Protein AF-A0A7W7LIC6-F1 (afdb_monomer_lite)

pLDDT: mean 72.01, std 17.62, range [39.7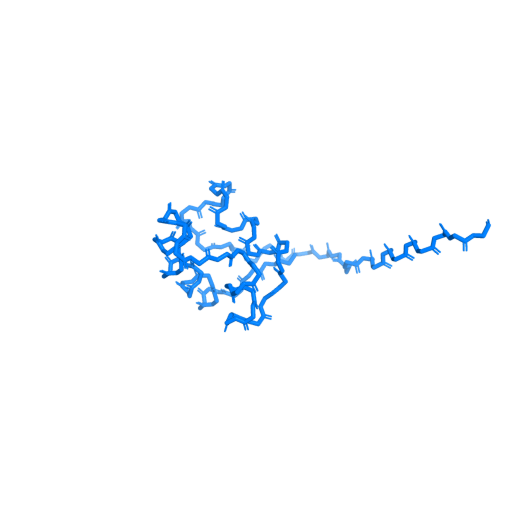2, 91.12]

Radius of gyration: 14.3 Å; chains: 1; bounding box: 35×20×40 Å

Secondary structure (DSSP, 8-state):
-PPPHHHHHHHHHHHHHHHTTSS-HHHHHHHTT--HHHHHHHHSS-S-SS--------------------

Sequence (70 aa):
MVLDPHRWLELRRFRGLYESGAMSLREIAKETGLNRRTVAKYLSGETPVTPPRRAPNGQPYRRMVMRSRR

Structure (mmCIF, N/CA/C/O backbone):
data_AF-A0A7W7LIC6-F1
#
_entry.id   AF-A0A7W7LIC6-F1
#
loop_
_atom_site.group_PDB
_atom_site.id
_atom_site.type_symbol
_atom_site.label_atom_id
_atom_site.label_alt_id
_atom_site.label_comp_id
_atom_site.label_asym_id
_atom_site.label_entity_id
_atom_site.label_seq_id
_atom_site.pdbx_PDB_ins_code
_atom_site.Cartn_x
_atom_site.Cartn_y
_atom_site.Cartn_z
_atom_site.occupancy
_atom_site.B_iso_or_equiv
_atom_site.auth_seq_id
_atom_site.auth_comp_id
_atom_site.auth_asym_id
_atom_site.auth_atom_id
_atom_site.pdbx_PDB_model_num
ATOM 1 N N . MET A 1 1 ? 11.557 -3.420 -6.776 1.00 56.66 1 MET A N 1
ATOM 2 C CA . MET A 1 1 ? 10.383 -4.237 -7.155 1.00 56.66 1 MET A CA 1
ATOM 3 C C . MET A 1 1 ? 9.403 -3.349 -7.888 1.00 56.66 1 MET A C 1
ATOM 5 O O . MET A 1 1 ? 9.024 -2.321 -7.342 1.00 56.66 1 MET A O 1
ATOM 9 N N . VAL A 1 2 ? 9.052 -3.723 -9.114 1.00 63.56 2 VAL A N 1
ATOM 10 C CA . VAL A 1 2 ? 7.961 -3.094 -9.862 1.00 63.56 2 VAL A CA 1
ATOM 11 C C . VAL A 1 2 ? 6.677 -3.801 -9.442 1.00 63.56 2 VAL A C 1
ATOM 13 O O . VAL A 1 2 ? 6.621 -5.030 -9.506 1.00 63.56 2 VAL A O 1
ATOM 16 N N . LEU A 1 3 ? 5.717 -3.045 -8.907 1.00 73.38 3 LEU A N 1
ATOM 17 C CA . LEU A 1 3 ? 4.436 -3.581 -8.455 1.00 73.38 3 LEU A CA 1
ATOM 18 C C . LEU A 1 3 ? 3.596 -4.011 -9.661 1.00 73.38 3 LEU A C 1
ATOM 20 O O . LEU A 1 3 ? 3.607 -3.343 -10.692 1.00 73.38 3 LEU A O 1
ATOM 24 N N . ASP A 1 4 ? 2.888 -5.127 -9.519 1.00 80.06 4 ASP A N 1
ATOM 25 C CA . ASP A 1 4 ? 1.925 -5.577 -10.517 1.00 80.06 4 ASP A CA 1
ATOM 26 C C . ASP A 1 4 ? 0.801 -4.530 -10.708 1.00 80.06 4 ASP A C 1
ATOM 28 O O . ASP A 1 4 ? 0.341 -3.963 -9.708 1.00 80.06 4 ASP A O 1
ATOM 32 N N . PRO A 1 5 ? 0.347 -4.256 -11.946 1.00 78.69 5 PRO A N 1
ATOM 33 C CA . PRO A 1 5 ? -0.703 -3.273 -12.207 1.00 78.69 5 PRO A CA 1
ATOM 34 C C . PRO A 1 5 ? -2.014 -3.534 -11.453 1.00 78.69 5 PRO A C 1
ATOM 36 O O . PRO A 1 5 ? -2.626 -2.575 -10.982 1.00 78.69 5 PRO A O 1
ATOM 39 N N . HIS A 1 6 ? -2.427 -4.795 -11.267 1.00 81.94 6 HIS A N 1
ATOM 40 C CA . HIS A 1 6 ? -3.626 -5.108 -10.483 1.00 81.94 6 HIS A CA 1
ATOM 41 C C . HIS A 1 6 ? -3.419 -4.740 -9.017 1.00 81.94 6 HIS A C 1
ATOM 43 O O . HIS A 1 6 ? -4.237 -4.024 -8.445 1.00 81.94 6 HIS A O 1
ATOM 49 N N . ARG A 1 7 ? -2.281 -5.130 -8.430 1.00 82.25 7 ARG A N 1
ATOM 50 C CA . ARG A 1 7 ? -1.940 -4.792 -7.033 1.00 82.25 7 ARG A CA 1
ATOM 51 C C . ARG A 1 7 ? -1.840 -3.283 -6.800 1.00 82.25 7 ARG A C 1
ATOM 53 O O . ARG A 1 7 ? -2.137 -2.796 -5.712 1.00 82.25 7 ARG A O 1
ATOM 60 N N . TRP A 1 8 ? -1.420 -2.532 -7.815 1.00 81.19 8 TRP A N 1
ATOM 61 C CA . TRP A 1 8 ? -1.395 -1.073 -7.767 1.00 81.19 8 TRP A CA 1
ATOM 62 C C . TRP A 1 8 ? -2.803 -0.464 -7.726 1.00 81.19 8 TRP A C 1
ATOM 64 O O . TRP A 1 8 ? -3.045 0.444 -6.929 1.00 81.19 8 TRP A O 1
ATOM 74 N N . LEU A 1 9 ? -3.748 -0.985 -8.515 1.00 84.69 9 LEU A N 1
ATOM 75 C CA . LEU A 1 9 ? -5.151 -0.565 -8.441 1.00 84.69 9 LEU A CA 1
ATOM 76 C C . LEU A 1 9 ? -5.764 -0.878 -7.073 1.00 84.69 9 LEU A C 1
ATOM 78 O O . LEU A 1 9 ? -6.489 -0.044 -6.532 1.00 84.69 9 LEU A O 1
ATOM 82 N N . GLU A 1 10 ? -5.432 -2.027 -6.478 1.00 86.25 10 GLU A N 1
ATOM 83 C CA . GLU A 1 10 ? -5.904 -2.366 -5.132 1.00 86.25 10 GLU A CA 1
ATOM 84 C C . GLU A 1 10 ? -5.443 -1.345 -4.094 1.00 86.25 10 GLU A C 1
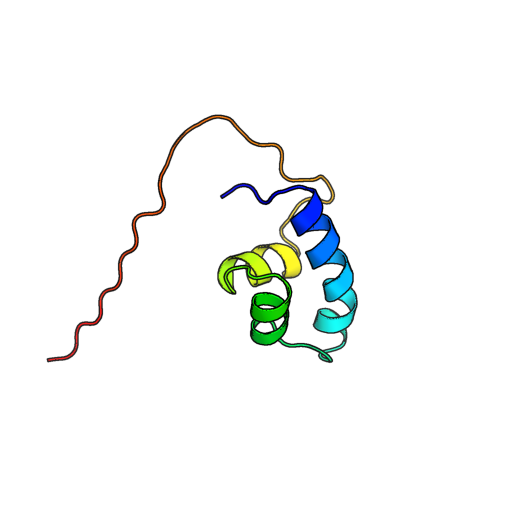ATOM 86 O O . GLU A 1 10 ? -6.270 -0.821 -3.352 1.00 86.25 10 GLU A O 1
ATOM 91 N N . LEU A 1 11 ? -4.156 -0.980 -4.095 1.00 85.81 11 LEU A N 1
ATOM 92 C CA . LEU A 1 11 ? -3.616 0.040 -3.190 1.00 85.81 11 LEU A CA 1
ATOM 93 C C . LEU A 1 11 ? -4.318 1.392 -3.327 1.00 85.81 11 LEU A C 1
ATOM 95 O O . LEU A 1 11 ? -4.524 2.076 -2.327 1.00 85.81 11 LEU A O 1
ATOM 99 N N . ARG A 1 12 ? -4.720 1.777 -4.544 1.00 83.62 12 ARG A N 1
ATOM 100 C CA . ARG A 1 12 ? -5.457 3.029 -4.761 1.00 83.62 12 ARG A CA 1
ATOM 101 C C . ARG A 1 12 ? -6.828 3.026 -4.090 1.00 83.62 12 ARG A C 1
ATOM 103 O O . ARG A 1 12 ? -7.253 4.085 -3.641 1.00 83.62 12 ARG A O 1
ATOM 110 N N . ARG A 1 13 ? -7.490 1.870 -3.964 1.00 86.19 13 ARG A N 1
ATOM 111 C CA . ARG A 1 13 ? -8.760 1.753 -3.221 1.00 86.19 13 ARG A CA 1
ATOM 112 C C . ARG A 1 13 ? -8.568 2.054 -1.734 1.00 86.19 13 ARG A C 1
ATOM 114 O O . ARG A 1 13 ? -9.385 2.745 -1.138 1.00 86.19 13 ARG A O 1
ATOM 121 N N . PHE A 1 14 ? -7.443 1.622 -1.164 1.00 88.19 14 PHE A N 1
ATOM 122 C CA . PHE A 1 14 ? -7.092 1.887 0.235 1.00 88.19 14 PHE A CA 1
ATOM 123 C C . PHE A 1 14 ? -6.583 3.307 0.492 1.00 88.19 14 PHE A C 1
ATOM 125 O O . PHE A 1 14 ? -6.441 3.696 1.648 1.00 88.19 14 PHE A O 1
ATOM 132 N N . ARG A 1 15 ? -6.319 4.105 -0.550 1.00 86.44 15 ARG A N 1
ATOM 133 C CA . ARG A 1 15 ? -5.790 5.461 -0.375 1.00 86.44 15 ARG A CA 1
ATOM 134 C C . ARG A 1 15 ? -6.754 6.368 0.386 1.00 86.44 15 ARG A C 1
ATOM 136 O O . ARG A 1 15 ? -6.316 7.031 1.316 1.00 86.44 15 ARG A O 1
ATOM 143 N N . GLY A 1 16 ? -8.045 6.334 0.055 1.00 85.56 16 GLY A N 1
ATOM 144 C CA . GLY A 1 16 ? -9.052 7.111 0.785 1.00 85.56 16 GLY A CA 1
ATOM 145 C C . GLY A 1 16 ? -9.157 6.701 2.258 1.00 85.56 16 GLY A C 1
ATOM 146 O O . GLY A 1 16 ? -9.259 7.559 3.125 1.00 85.56 16 GLY A O 1
ATOM 147 N N . LEU A 1 17 ? -9.042 5.398 2.544 1.00 87.69 17 LEU A N 1
ATOM 148 C CA . LEU A 1 17 ? -9.059 4.854 3.910 1.00 87.69 17 LEU A CA 1
ATOM 149 C C . LEU A 1 17 ? -7.803 5.225 4.712 1.00 87.69 17 LEU A C 1
ATOM 151 O O . LEU A 1 17 ? -7.862 5.398 5.927 1.00 87.69 17 LEU A O 1
ATOM 155 N N . TYR A 1 18 ? -6.661 5.328 4.036 1.00 87.94 18 TYR A N 1
ATOM 156 C CA . TYR A 1 18 ? -5.409 5.765 4.641 1.00 87.94 18 TYR A CA 1
ATOM 157 C C . TYR A 1 18 ? -5.410 7.272 4.923 1.00 87.94 18 TYR A C 1
ATOM 159 O O . TYR A 1 18 ? -5.039 7.687 6.017 1.00 87.94 18 TYR A O 1
ATOM 167 N N . GLU A 1 19 ? -5.849 8.086 3.959 1.00 85.38 19 GLU A N 1
ATOM 168 C CA . GLU A 1 19 ? -5.930 9.545 4.100 1.00 85.38 19 GLU A CA 1
ATOM 169 C C . GLU A 1 19 ? -6.960 9.964 5.159 1.00 85.38 19 GLU A C 1
ATOM 171 O O . GLU A 1 19 ? -6.719 10.918 5.894 1.00 85.38 19 GLU A O 1
ATOM 176 N N . SER A 1 20 ? -8.060 9.218 5.311 1.00 87.31 20 SER A N 1
ATOM 177 C CA . SER A 1 20 ? -9.032 9.439 6.390 1.00 87.31 20 SER A CA 1
ATOM 178 C C . SER A 1 20 ? -8.557 8.956 7.766 1.00 87.31 20 SER A C 1
ATOM 180 O O . SER A 1 20 ? -9.250 9.165 8.760 1.00 87.31 20 SER A O 1
ATOM 182 N N . GLY A 1 21 ? -7.413 8.265 7.837 1.00 87.00 21 GLY A N 1
ATOM 183 C CA . GLY A 1 21 ? -6.911 7.637 9.060 1.00 87.00 21 GLY A CA 1
ATOM 184 C C . GLY A 1 21 ? -7.721 6.424 9.531 1.00 87.00 21 GLY A C 1
ATOM 185 O O . GLY A 1 21 ? -7.421 5.879 10.590 1.00 87.00 21 GLY A O 1
ATOM 186 N N . ALA A 1 22 ? -8.715 5.974 8.757 1.00 90.19 22 ALA A N 1
ATOM 187 C CA . ALA A 1 22 ? -9.548 4.819 9.095 1.00 90.19 22 ALA A CA 1
ATOM 188 C C . ALA A 1 22 ? -8.772 3.493 9.048 1.00 90.19 22 ALA A C 1
ATOM 190 O O . ALA A 1 22 ? -9.182 2.520 9.676 1.00 90.19 22 ALA A O 1
ATOM 191 N N . MET A 1 23 ? -7.665 3.442 8.300 1.00 91.12 23 MET A N 1
ATOM 192 C CA . MET A 1 23 ? -6.853 2.237 8.153 1.00 91.12 23 MET A CA 1
ATOM 193 C C . MET A 1 23 ? -5.355 2.557 8.169 1.00 91.12 23 MET A C 1
ATOM 195 O O . MET A 1 23 ? -4.869 3.444 7.464 1.00 91.12 23 MET A O 1
ATOM 199 N N . SER A 1 24 ? -4.588 1.803 8.957 1.00 89.69 24 SER A N 1
ATOM 200 C CA . SER A 1 24 ? -3.141 1.984 9.074 1.00 89.69 24 SER A CA 1
ATOM 201 C C . SER A 1 24 ? -2.368 1.280 7.953 1.00 89.69 24 SER A C 1
ATOM 203 O O . SER A 1 24 ? -2.788 0.264 7.396 1.00 89.69 24 SER A O 1
ATOM 205 N N . LEU A 1 25 ? -1.133 1.731 7.695 1.00 89.44 25 LEU A N 1
ATOM 206 C CA . LEU A 1 25 ? -0.214 1.072 6.748 1.00 89.44 25 LEU A CA 1
ATOM 207 C C . LEU A 1 25 ? 0.007 -0.421 7.047 1.00 89.44 25 LEU A C 1
ATOM 209 O O . LEU A 1 25 ? 0.350 -1.188 6.149 1.00 89.44 25 LEU A O 1
ATOM 213 N N . ARG A 1 26 ? -0.111 -0.834 8.317 1.00 89.69 26 ARG A N 1
ATOM 214 C CA . ARG A 1 26 ? 0.044 -2.237 8.726 1.00 89.69 26 ARG A CA 1
ATOM 215 C C . ARG A 1 26 ? -1.158 -3.079 8.326 1.00 89.69 26 ARG A C 1
ATOM 217 O O . ARG A 1 26 ? -0.962 -4.214 7.910 1.00 89.69 26 ARG A O 1
ATOM 224 N N . GLU A 1 27 ? -2.360 -2.542 8.463 1.00 91.12 27 GLU A N 1
ATOM 225 C CA . GLU A 1 27 ? -3.591 -3.235 8.085 1.00 91.12 27 GLU A CA 1
ATOM 226 C C . GLU A 1 27 ? -3.682 -3.354 6.569 1.00 91.12 27 GLU A C 1
ATOM 228 O O . GLU A 1 27 ? -3.861 -4.452 6.060 1.00 91.12 27 GLU A O 1
ATOM 233 N N . ILE A 1 28 ? -3.391 -2.274 5.841 1.00 89.94 28 ILE A N 1
ATOM 234 C CA . ILE A 1 28 ? -3.362 -2.290 4.372 1.00 89.94 28 ILE A CA 1
ATOM 235 C C . ILE A 1 28 ? -2.320 -3.295 3.850 1.00 89.94 28 ILE A C 1
ATOM 237 O O . ILE A 1 28 ? -2.555 -3.997 2.869 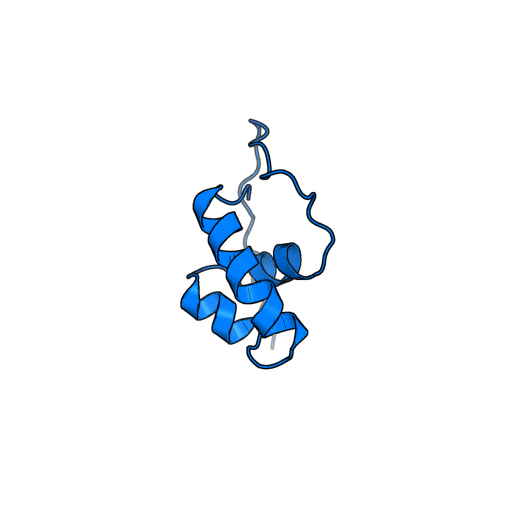1.00 89.94 28 ILE A O 1
ATOM 241 N N . ALA A 1 29 ? -1.166 -3.413 4.513 1.00 90.50 29 ALA A N 1
ATOM 242 C CA . ALA A 1 29 ? -0.148 -4.409 4.172 1.00 90.50 29 ALA A CA 1
ATOM 243 C C . ALA A 1 29 ? -0.623 -5.856 4.385 1.00 90.50 29 ALA A C 1
ATOM 245 O O . ALA A 1 29 ? -0.280 -6.727 3.588 1.00 90.50 29 ALA A O 1
ATOM 246 N N . LYS A 1 30 ? -1.409 -6.115 5.437 1.00 90.69 30 LYS A N 1
ATOM 247 C CA . LYS A 1 30 ? -2.014 -7.433 5.665 1.00 90.69 30 LYS A CA 1
ATOM 248 C C . LYS A 1 30 ? -3.068 -7.743 4.605 1.00 90.69 30 LYS A C 1
ATOM 250 O O . LYS A 1 30 ? -3.012 -8.818 4.025 1.00 90.69 30 LYS A O 1
ATOM 255 N N . GLU A 1 31 ? -3.939 -6.780 4.315 1.00 89.75 31 GLU A N 1
ATOM 256 C CA . GLU A 1 31 ? -5.045 -6.933 3.364 1.00 89.75 31 GLU A CA 1
ATOM 257 C C . GLU A 1 31 ? -4.549 -7.182 1.935 1.00 89.75 31 GLU A C 1
ATOM 259 O O . GLU A 1 31 ? -5.021 -8.066 1.231 1.00 89.75 31 GLU A O 1
ATOM 264 N N . THR A 1 32 ? -3.522 -6.441 1.519 1.00 86.50 32 THR A N 1
ATOM 265 C CA . THR A 1 32 ? -2.938 -6.564 0.173 1.00 86.50 32 THR A CA 1
ATOM 266 C C . THR A 1 32 ? -1.870 -7.657 0.064 1.00 86.50 32 THR A C 1
ATOM 268 O O . THR A 1 32 ? -1.345 -7.910 -1.022 1.00 86.50 32 THR A O 1
ATOM 271 N N . GLY A 1 33 ? -1.461 -8.260 1.186 1.00 88.94 33 GLY A N 1
ATOM 272 C CA . GLY A 1 33 ? -0.314 -9.173 1.250 1.00 88.94 33 GLY A CA 1
ATOM 273 C C . GLY A 1 33 ? 1.027 -8.525 0.864 1.00 88.94 33 GLY A C 1
ATOM 274 O O . GLY A 1 33 ? 1.997 -9.222 0.552 1.00 88.94 33 GLY A O 1
ATOM 275 N N . LEU A 1 34 ? 1.105 -7.190 0.838 1.00 87.31 34 LEU A N 1
ATOM 276 C CA . LEU A 1 34 ? 2.304 -6.443 0.466 1.00 87.31 34 LEU A CA 1
ATOM 277 C C . LEU A 1 34 ? 3.166 -6.101 1.682 1.00 87.31 34 LEU A C 1
ATOM 279 O O . LEU A 1 34 ? 2.719 -6.007 2.820 1.00 87.31 34 LEU A O 1
ATOM 283 N N . ASN A 1 35 ? 4.449 -5.835 1.438 1.00 88.88 35 ASN A N 1
ATOM 284 C CA . ASN A 1 35 ? 5.321 -5.317 2.486 1.00 88.88 35 ASN A CA 1
ATOM 285 C C . ASN A 1 35 ? 4.896 -3.888 2.868 1.00 88.88 35 ASN A C 1
ATOM 287 O O . ASN A 1 35 ? 4.708 -3.047 1.991 1.00 88.88 35 ASN A O 1
ATOM 291 N N . ARG A 1 36 ? 4.861 -3.571 4.169 1.00 87.94 36 ARG A N 1
ATOM 292 C CA . ARG A 1 36 ? 4.588 -2.217 4.685 1.00 87.94 36 ARG A CA 1
ATOM 293 C C . ARG A 1 36 ? 5.428 -1.125 4.010 1.00 87.94 36 ARG A C 1
ATOM 295 O O . ARG A 1 36 ? 4.918 -0.038 3.775 1.00 87.94 36 ARG A O 1
ATOM 302 N N . ARG A 1 37 ? 6.701 -1.396 3.679 1.00 85.50 37 ARG A N 1
ATOM 303 C CA . ARG A 1 37 ? 7.562 -0.443 2.943 1.00 85.50 37 ARG A CA 1
ATOM 304 C C . ARG A 1 37 ? 7.043 -0.162 1.531 1.00 85.50 37 ARG A C 1
ATOM 306 O O . ARG A 1 37 ? 7.127 0.970 1.072 1.00 85.50 37 ARG A O 1
ATOM 313 N N . THR A 1 38 ? 6.505 -1.181 0.863 1.00 85.38 38 THR A N 1
ATOM 314 C CA . THR A 1 38 ? 5.863 -1.049 -0.448 1.00 85.38 38 THR A CA 1
ATOM 315 C C . THR A 1 38 ? 4.595 -0.217 -0.313 1.00 85.38 38 THR A C 1
ATOM 317 O O . THR A 1 38 ? 4.457 0.779 -1.007 1.00 85.38 38 THR A O 1
ATOM 320 N N . VAL A 1 39 ? 3.722 -0.558 0.634 1.00 87.94 39 VAL A N 1
ATOM 321 C CA . VAL A 1 39 ? 2.483 0.192 0.889 1.00 87.94 39 VAL A CA 1
ATOM 322 C C . VAL A 1 39 ? 2.773 1.669 1.173 1.00 87.94 39 VAL A C 1
ATOM 324 O O . VAL A 1 39 ? 2.200 2.529 0.519 1.00 87.94 39 VAL A O 1
ATOM 327 N N . ALA A 1 40 ? 3.727 1.964 2.064 1.00 86.81 40 ALA A N 1
ATOM 328 C CA . ALA A 1 40 ? 4.150 3.333 2.355 1.00 86.81 40 ALA A CA 1
ATOM 329 C C . ALA A 1 40 ? 4.635 4.055 1.089 1.00 86.81 40 ALA A C 1
ATOM 331 O O . ALA A 1 40 ? 4.116 5.108 0.753 1.00 86.81 40 ALA A O 1
ATOM 332 N N . LYS A 1 41 ? 5.548 3.449 0.317 1.00 83.06 41 LYS A N 1
ATOM 333 C CA . LYS A 1 41 ? 6.051 4.041 -0.932 1.00 83.06 41 LYS A CA 1
ATOM 334 C C . LYS A 1 41 ? 4.927 4.429 -1.905 1.00 83.06 41 LYS A C 1
ATOM 336 O O . LYS A 1 41 ? 4.994 5.488 -2.516 1.00 83.06 41 LYS A O 1
ATOM 341 N N . TYR A 1 42 ? 3.928 3.564 -2.075 1.00 80.88 42 TYR A N 1
ATOM 342 C CA . TYR A 1 42 ? 2.851 3.767 -3.050 1.00 80.88 42 TYR A CA 1
ATOM 343 C C . TYR A 1 42 ? 1.704 4.652 -2.533 1.00 80.88 42 TYR A C 1
ATOM 345 O O . TYR A 1 42 ? 1.015 5.264 -3.344 1.00 80.88 42 TYR A O 1
ATOM 353 N N . LEU A 1 43 ? 1.508 4.759 -1.215 1.00 80.31 43 LEU A N 1
ATOM 354 C CA . LEU A 1 43 ? 0.491 5.634 -0.617 1.00 80.31 43 LEU A CA 1
ATOM 355 C C . LEU A 1 43 ? 1.009 7.039 -0.282 1.00 80.31 43 LEU A C 1
ATOM 357 O O . LEU A 1 43 ? 0.233 7.984 -0.333 1.00 80.31 43 LEU A O 1
ATOM 361 N N . SER A 1 44 ? 2.303 7.209 0.006 1.00 73.44 44 SER A N 1
ATOM 362 C CA . SER A 1 44 ? 2.907 8.495 0.402 1.00 73.44 44 SER A CA 1
ATOM 363 C C . SER A 1 44 ? 3.051 9.531 -0.728 1.00 73.44 44 SER A C 1
ATOM 365 O O . SER A 1 44 ? 3.581 10.607 -0.487 1.00 73.44 44 SER A O 1
ATOM 367 N N . GLY A 1 45 ? 2.568 9.257 -1.943 1.00 61.34 45 GLY A N 1
ATOM 368 C CA . GLY A 1 45 ? 2.391 10.289 -2.976 1.00 61.34 45 GLY A CA 1
ATOM 369 C C . GLY A 1 45 ? 3.550 10.502 -3.958 1.00 61.34 45 GLY A C 1
ATOM 370 O O . GLY A 1 45 ? 3.365 11.201 -4.944 1.00 61.34 45 GLY A O 1
ATOM 371 N N . GLU A 1 46 ? 4.693 9.836 -3.796 1.00 55.72 46 GLU A N 1
ATOM 372 C CA . GLU A 1 46 ? 5.823 9.911 -4.747 1.00 55.72 46 GLU A CA 1
ATOM 373 C C . GLU A 1 46 ? 5.762 8.861 -5.872 1.00 55.72 46 GLU A C 1
ATOM 375 O O . GLU A 1 46 ? 6.767 8.543 -6.514 1.00 55.72 46 GLU A O 1
ATOM 380 N N . THR A 1 47 ? 4.590 8.270 -6.120 1.00 54.22 47 THR A N 1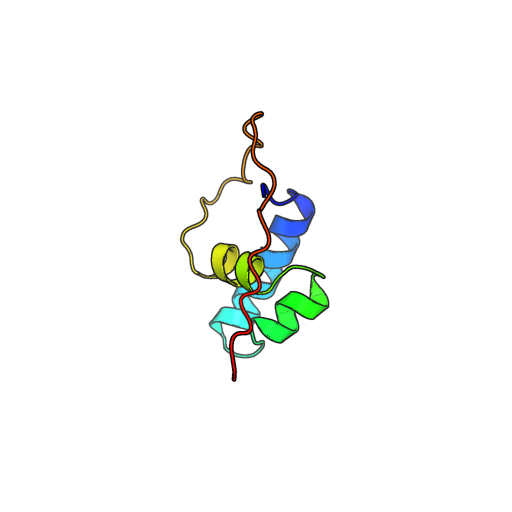
ATOM 381 C CA . THR A 1 47 ? 4.432 7.332 -7.238 1.00 54.22 47 THR A CA 1
ATOM 382 C C . THR A 1 47 ? 3.614 7.963 -8.358 1.00 54.22 47 THR A C 1
ATOM 384 O O . THR A 1 47 ? 2.542 8.507 -8.092 1.00 54.22 47 THR A O 1
ATOM 387 N N . PRO A 1 48 ? 4.120 7.936 -9.606 1.00 54.28 48 PRO A N 1
ATOM 388 C CA . PRO A 1 48 ? 3.445 8.560 -10.733 1.00 54.28 48 PRO A CA 1
ATOM 389 C C . PRO A 1 48 ? 2.046 7.964 -10.940 1.00 54.28 48 PRO A C 1
ATOM 391 O O . PRO A 1 48 ? 1.785 6.804 -10.623 1.00 54.28 48 PRO A O 1
ATOM 394 N N . VAL A 1 49 ? 1.139 8.773 -11.499 1.00 56.00 49 VAL A N 1
ATOM 395 C CA . VAL A 1 49 ? -0.256 8.399 -11.822 1.00 56.00 49 VAL A CA 1
ATOM 396 C C . VAL A 1 49 ? -0.323 7.254 -12.844 1.00 56.00 49 VAL A C 1
ATOM 398 O O . VAL A 1 49 ? -1.375 6.654 -13.032 1.00 56.00 49 VAL A O 1
ATOM 401 N N . THR A 1 50 ? 0.797 6.915 -13.477 1.00 54.50 50 THR A N 1
ATOM 402 C CA . THR A 1 50 ? 0.941 5.802 -14.408 1.00 54.50 50 THR A CA 1
ATOM 403 C C . THR A 1 50 ? 1.407 4.526 -13.695 1.00 54.50 50 THR A C 1
ATOM 405 O O . THR A 1 50 ? 2.263 4.588 -12.807 1.00 54.50 50 THR A O 1
ATOM 408 N N . PRO A 1 51 ? 0.882 3.344 -14.082 1.00 53.69 51 PRO A N 1
ATOM 409 C CA . PRO A 1 51 ? 1.355 2.079 -13.536 1.00 53.69 51 PRO A CA 1
ATOM 410 C C . PRO A 1 51 ? 2.871 1.980 -13.748 1.00 53.69 51 PRO A C 1
ATOM 412 O O . PRO A 1 51 ? 3.362 2.335 -14.826 1.00 53.69 51 PRO A O 1
ATOM 415 N N . PRO A 1 52 ? 3.635 1.525 -12.741 1.00 57.00 52 PRO A N 1
ATOM 416 C CA . PRO A 1 52 ? 5.080 1.460 -12.856 1.00 57.00 52 PRO A CA 1
ATOM 417 C C . PRO A 1 52 ? 5.437 0.502 -14.000 1.00 57.00 52 PRO A C 1
ATOM 419 O O . PRO A 1 52 ? 5.270 -0.712 -13.892 1.00 57.00 52 PRO A O 1
ATOM 422 N N . ARG A 1 53 ? 5.910 1.052 -15.124 1.00 53.78 53 ARG A N 1
ATOM 423 C CA . ARG A 1 53 ? 6.436 0.261 -16.242 1.00 53.78 53 ARG A CA 1
ATOM 424 C C . ARG A 1 53 ? 7.603 -0.572 -15.712 1.00 53.78 53 ARG A C 1
ATOM 426 O O . ARG A 1 53 ? 8.525 -0.031 -15.100 1.00 53.78 53 ARG A O 1
ATOM 433 N N . ARG A 1 54 ? 7.575 -1.891 -15.937 1.00 46.47 54 ARG A N 1
ATOM 434 C CA . ARG A 1 54 ? 8.750 -2.744 -15.714 1.00 46.47 54 ARG A CA 1
ATOM 435 C C . ARG A 1 54 ? 9.871 -2.235 -16.615 1.00 46.47 54 ARG A C 1
ATOM 437 O O . ARG A 1 54 ? 9.827 -2.461 -17.816 1.00 46.47 54 ARG A O 1
ATOM 444 N N . ALA A 1 55 ? 10.870 -1.572 -16.039 1.00 50.00 55 ALA A N 1
ATOM 445 C CA . ALA A 1 55 ? 12.178 -1.519 -16.669 1.00 50.00 55 ALA A CA 1
ATOM 446 C C . ALA A 1 55 ? 12.767 -2.940 -16.583 1.00 50.00 55 ALA A C 1
ATOM 448 O O . ALA A 1 55 ? 12.865 -3.479 -15.471 1.00 50.00 55 ALA A O 1
ATOM 449 N N . PRO A 1 56 ? 13.105 -3.593 -17.707 1.00 47.09 56 PRO A N 1
ATOM 450 C CA . PRO A 1 56 ? 13.927 -4.785 -17.658 1.00 47.09 56 PRO A CA 1
ATOM 451 C C . PRO A 1 56 ? 15.319 -4.307 -17.254 1.00 47.09 56 PRO A C 1
ATOM 453 O O . PRO A 1 56 ? 15.956 -3.612 -18.032 1.00 47.09 56 PRO A O 1
ATOM 456 N N . ASN A 1 57 ? 15.721 -4.538 -16.002 1.00 47.19 57 ASN A N 1
ATOM 457 C CA . ASN A 1 57 ? 17.095 -4.883 -15.614 1.00 47.19 57 ASN A CA 1
ATOM 458 C C . ASN A 1 57 ? 17.282 -4.833 -14.090 1.00 47.19 57 ASN A C 1
ATOM 460 O O . ASN A 1 57 ? 17.122 -3.795 -13.459 1.00 47.19 57 ASN A O 1
ATOM 464 N N . GLY A 1 58 ? 17.636 -6.004 -13.547 1.00 52.22 58 GLY A N 1
ATOM 465 C CA . GLY A 1 58 ? 18.610 -6.219 -12.473 1.00 52.22 58 GLY A CA 1
ATOM 466 C C . GLY A 1 58 ? 18.442 -5.470 -11.150 1.00 52.22 58 GLY A C 1
ATOM 467 O O . GLY A 1 58 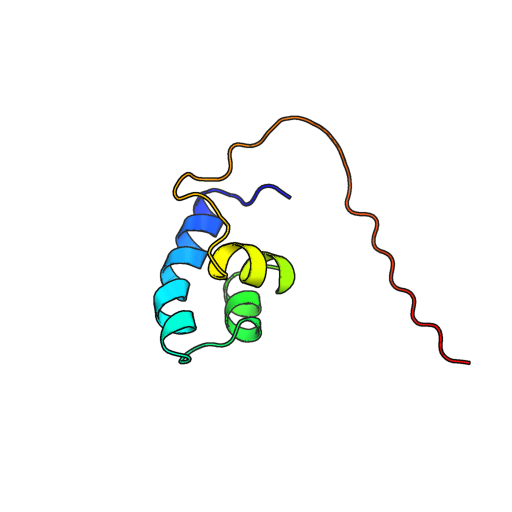? 18.680 -4.275 -11.074 1.00 52.22 58 GLY A O 1
ATOM 468 N N . GLN A 1 59 ? 18.142 -6.217 -10.082 1.00 51.59 59 GLN A N 1
ATOM 469 C CA . GLN A 1 59 ? 18.940 -6.310 -8.840 1.00 51.59 59 GLN A CA 1
ATOM 470 C C . GLN A 1 59 ? 18.069 -6.988 -7.754 1.00 51.59 59 GLN A C 1
ATOM 472 O O . GLN A 1 59 ? 17.008 -6.456 -7.395 1.00 51.59 59 GLN A O 1
ATOM 477 N N . PRO A 1 60 ? 18.456 -8.164 -7.220 1.00 47.03 60 PRO A N 1
ATOM 478 C CA . PRO A 1 60 ? 17.749 -8.787 -6.113 1.00 47.03 60 PRO A CA 1
ATOM 479 C C . PRO A 1 60 ? 18.019 -7.995 -4.828 1.00 47.03 60 PRO A C 1
ATOM 481 O O . PRO A 1 60 ? 19.143 -7.624 -4.502 1.00 47.03 60 PRO A O 1
ATOM 484 N N . TYR A 1 61 ? 16.954 -7.727 -4.083 1.00 48.22 61 TYR A N 1
ATOM 485 C CA . TYR A 1 61 ? 16.989 -7.053 -2.793 1.00 48.22 61 TYR A CA 1
ATOM 486 C C . TYR A 1 61 ? 17.842 -7.869 -1.805 1.00 48.22 61 TYR A C 1
ATOM 488 O O . TYR A 1 61 ? 17.436 -8.925 -1.320 1.00 48.22 61 TYR A O 1
ATOM 496 N N . ARG A 1 62 ? 19.044 -7.387 -1.476 1.00 48.81 62 ARG A N 1
ATOM 497 C CA . ARG A 1 62 ? 19.863 -8.000 -0.426 1.00 48.81 62 ARG A CA 1
ATOM 498 C C . ARG A 1 62 ? 19.248 -7.657 0.933 1.00 48.81 62 ARG A C 1
ATOM 500 O O . ARG A 1 62 ? 19.259 -6.518 1.392 1.00 48.81 62 ARG A O 1
ATOM 507 N N . ARG A 1 63 ? 18.648 -8.669 1.553 1.00 53.31 63 ARG A N 1
ATOM 508 C CA . ARG A 1 63 ? 18.127 -8.678 2.922 1.00 53.31 63 ARG A CA 1
ATOM 509 C C . ARG A 1 63 ? 19.305 -8.497 3.887 1.00 53.31 63 ARG A C 1
ATOM 511 O O . ARG A 1 63 ? 20.052 -9.443 4.094 1.00 53.31 63 ARG A O 1
ATOM 518 N N . MET A 1 64 ? 19.469 -7.317 4.484 1.00 42.59 64 MET A N 1
ATOM 519 C CA . MET A 1 64 ? 20.377 -7.138 5.622 1.00 42.59 64 MET A CA 1
ATOM 520 C C . MET A 1 64 ? 19.540 -6.973 6.891 1.00 42.59 64 MET A C 1
ATOM 522 O O . MET A 1 64 ? 19.062 -5.892 7.225 1.00 42.59 64 MET A O 1
ATOM 526 N N . VAL A 1 65 ? 19.289 -8.101 7.557 1.00 54.28 65 VAL A N 1
ATOM 527 C CA . VAL A 1 65 ? 18.943 -8.120 8.978 1.00 54.28 65 VAL A CA 1
ATOM 528 C C . VAL A 1 65 ? 20.271 -8.000 9.713 1.00 54.28 65 VAL A C 1
ATOM 530 O O . VAL A 1 65 ? 21.030 -8.960 9.744 1.00 54.28 65 VAL A O 1
ATOM 533 N N . MET A 1 66 ? 20.561 -6.840 10.296 1.00 39.72 66 MET A N 1
ATOM 534 C CA . MET A 1 66 ? 21.507 -6.771 11.406 1.00 39.72 66 MET A CA 1
ATOM 535 C C . MET A 1 66 ? 20.701 -6.633 12.690 1.00 39.72 66 MET A C 1
ATOM 537 O O . MET A 1 66 ? 20.258 -5.554 13.072 1.00 39.72 66 MET A O 1
ATOM 5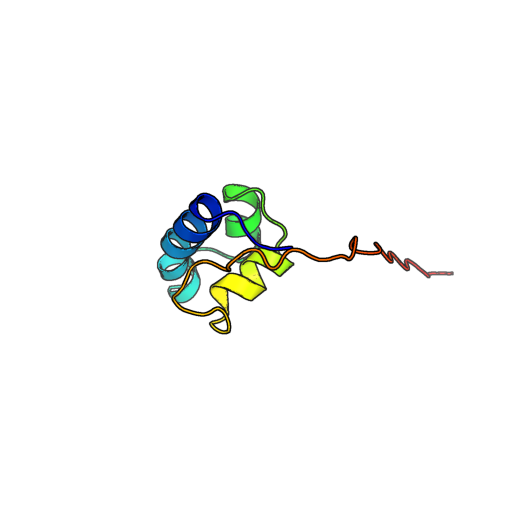41 N N . ARG A 1 67 ? 20.474 -7.776 13.337 1.00 45.72 67 ARG A N 1
ATOM 542 C CA . ARG A 1 67 ? 20.275 -7.839 14.781 1.00 45.72 67 ARG A CA 1
ATOM 543 C C . ARG A 1 67 ? 21.684 -7.907 15.367 1.00 45.72 67 ARG A C 1
ATOM 545 O O . ARG A 1 67 ? 22.307 -8.957 15.279 1.00 45.72 67 ARG A O 1
ATOM 552 N N . SER A 1 68 ? 22.180 -6.810 15.927 1.00 40.50 68 SER A N 1
ATOM 553 C CA . SER A 1 68 ? 23.318 -6.866 16.844 1.00 40.50 68 SER A CA 1
ATOM 554 C C . SER A 1 68 ? 22.865 -6.333 18.196 1.00 40.50 68 SER A C 1
ATOM 556 O O . SER A 1 68 ? 22.561 -5.153 18.352 1.00 40.50 68 SER A O 1
ATOM 558 N N . ARG A 1 69 ? 22.720 -7.255 19.144 1.00 44.22 69 ARG A N 1
ATOM 559 C CA . ARG A 1 69 ? 22.722 -7.001 20.583 1.00 44.22 69 ARG A CA 1
ATOM 560 C C . ARG A 1 69 ? 23.508 -8.146 21.201 1.00 44.22 69 ARG A C 1
ATOM 562 O O . ARG A 1 69 ? 22.946 -9.228 21.361 1.00 44.22 69 ARG A O 1
ATOM 569 N N . ARG A 1 70 ? 24.774 -7.899 21.503 1.00 56.34 70 ARG A N 1
ATOM 570 C CA . ARG A 1 70 ? 25.450 -8.318 22.728 1.00 56.34 70 ARG A CA 1
ATOM 571 C C . ARG A 1 70 ? 26.566 -7.328 22.994 1.00 56.34 70 ARG A C 1
ATOM 573 O O . ARG A 1 70 ? 27.193 -6.915 21.996 1.00 56.34 70 ARG A O 1
#

InterPro domains:
  IPR010982 Lambda repressor-like, DNA-binding domain superfamily [SSF47413] (7-50)

Organism: Streptomyces netropsis (NCBI:txid55404)

Foldseek 3Di:
DQDDPVLLVLLVVCLVCVVVVVDDLVRSCVVSVHDSVVSCVSNVPPDDPDRPPDDPDDDDDPDDDDPDDD